Protein AF-A0A8T5ZLT0-F1 (afdb_monomer_lite)

Radius of gyration: 16.83 Å; chains: 1; bounding box: 32×31×50 Å

Foldseek 3Di:
DDPPPPPDPPVVVVVVVCCVVVVVVVVLVVLVPDPDDPVLSVVLVVLVVQLVVLVVQLVVLVVCVVVVNDDDPVNNVVSVVSNVVSVVCNVVSVVVD

pLDDT: mean 88.4, std 11.05, range [44.47, 96.81]

Sequence (97 aa):
MDNKISTYSPAFSIVSWIALVGGIVTYLLGLWNAEMQLNEKGYYFAVLVLGLFSAASYQKTVRDKYEGIPTTSIYYMTCLTVFIISVALLMVGLWNA

Organism: Escherichia coli (NCBI:txid562)

Secondary structure (DSSP, 8-state):
---------HHHHHHHHHHHHHHHHHHHHHHHHS---HHHHHHHHHHHHHHHHHHHHHHHHHHHHHHT----HHHHHHHHHHHHHHHHHHHHHHH--

Structure (mmCIF, N/CA/C/O backbone):
data_AF-A0A8T5ZLT0-F1
#
_entry.id   AF-A0A8T5ZLT0-F1
#
loop_
_atom_site.group_PDB
_atom_site.id
_atom_site.type_symbol
_atom_site.label_atom_id
_atom_site.label_alt_id
_atom_site.label_comp_id
_atom_site.label_asym_id
_atom_site.label_entity_id
_atom_site.label_seq_id
_atom_site.pdbx_PDB_ins_code
_atom_site.Cartn_x
_atom_site.Cartn_y
_atom_site.Cartn_z
_atom_site.occupancy
_atom_site.B_iso_or_equiv
_atom_site.auth_seq_id
_atom_site.auth_comp_id
_atom_site.auth_asym_id
_atom_site.auth_atom_id
_atom_site.pdbx_PDB_model_num
ATOM 1 N N . MET A 1 1 ? -18.355 -5.545 29.501 1.00 46.72 1 MET A N 1
ATOM 2 C CA . MET A 1 1 ? -17.506 -5.243 28.332 1.00 46.72 1 MET A CA 1
ATOM 3 C C . MET A 1 1 ? -17.039 -6.577 27.790 1.00 46.72 1 MET A C 1
ATOM 5 O O . MET A 1 1 ? -16.071 -7.127 28.299 1.00 46.72 1 MET A O 1
ATOM 9 N N . ASP A 1 2 ? -17.796 -7.153 26.859 1.00 44.47 2 ASP A N 1
ATOM 10 C CA . ASP A 1 2 ? -17.431 -8.432 26.253 1.00 44.47 2 ASP A CA 1
ATOM 11 C C . ASP A 1 2 ? -16.245 -8.207 25.318 1.00 44.47 2 ASP A C 1
ATOM 13 O O . ASP A 1 2 ? -16.399 -7.690 24.211 1.00 44.47 2 ASP A O 1
ATOM 17 N N . ASN A 1 3 ? -15.049 -8.583 25.772 1.00 51.81 3 ASN A N 1
ATOM 18 C CA . ASN A 1 3 ? -13.885 -8.734 24.909 1.00 51.81 3 ASN A CA 1
ATOM 19 C C . ASN A 1 3 ? -14.153 -9.912 23.965 1.00 51.81 3 ASN A C 1
ATOM 21 O O . ASN A 1 3 ? -13.749 -11.046 24.222 1.00 51.81 3 ASN A O 1
ATOM 25 N N . LYS A 1 4 ? -14.863 -9.653 22.862 1.00 52.09 4 LYS A N 1
ATOM 26 C CA . LYS A 1 4 ? -14.914 -10.570 21.724 1.00 52.09 4 LYS A CA 1
ATOM 27 C C . LYS A 1 4 ? -13.530 -10.579 21.084 1.00 52.09 4 LYS A C 1
ATOM 29 O O . LYS A 1 4 ? -13.265 -9.836 20.144 1.00 52.09 4 LYS A O 1
ATOM 34 N N . ILE A 1 5 ? -12.640 -11.414 21.616 1.00 60.62 5 ILE A N 1
ATOM 35 C CA . ILE A 1 5 ? -11.391 -11.772 20.950 1.00 60.62 5 ILE A CA 1
ATOM 36 C C . ILE A 1 5 ? -11.812 -12.429 19.638 1.00 60.62 5 ILE A C 1
ATOM 38 O O . ILE A 1 5 ? -12.312 -13.555 19.617 1.00 60.62 5 ILE A O 1
ATOM 42 N N . SER A 1 6 ? -11.693 -11.679 18.548 1.00 58.38 6 SER A N 1
ATOM 43 C CA . SER A 1 6 ? -11.924 -12.184 17.204 1.00 58.38 6 SER A CA 1
ATOM 44 C C . SER A 1 6 ? -10.955 -13.343 16.979 1.00 58.38 6 SER A C 1
ATOM 46 O O . SER A 1 6 ? -9.753 -13.167 16.803 1.00 58.38 6 SER A O 1
ATOM 48 N N . THR A 1 7 ? -11.474 -14.564 17.101 1.00 63.28 7 THR A N 1
ATOM 49 C CA . THR A 1 7 ? -10.680 -15.786 16.980 1.00 63.28 7 THR A CA 1
ATOM 5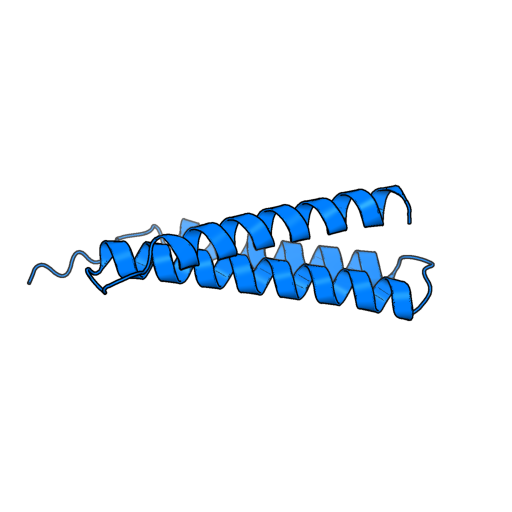0 C C . THR A 1 7 ? -10.478 -16.050 15.494 1.00 63.28 7 THR A C 1
ATOM 52 O O . THR A 1 7 ? -11.191 -16.839 14.880 1.00 63.28 7 THR A O 1
ATOM 55 N N . TYR A 1 8 ? -9.552 -15.321 14.877 1.00 68.00 8 TYR A N 1
ATOM 56 C CA . TYR A 1 8 ? -9.082 -15.654 13.539 1.00 68.00 8 TYR A CA 1
ATOM 57 C C . TYR A 1 8 ? -8.183 -16.886 13.635 1.00 68.00 8 TYR A C 1
ATOM 59 O O . TYR A 1 8 ? -7.350 -16.988 14.535 1.00 68.00 8 TYR A O 1
ATOM 67 N N . SER A 1 9 ? -8.342 -17.827 12.701 1.00 85.44 9 SER A N 1
ATOM 68 C CA . SER A 1 9 ? -7.441 -18.977 12.617 1.00 85.44 9 SER A CA 1
ATOM 69 C C . SER A 1 9 ? -5.998 -18.477 12.444 1.00 85.44 9 SER A C 1
ATOM 71 O O . SER A 1 9 ? -5.754 -17.680 11.531 1.00 85.44 9 SER A O 1
ATOM 73 N N . PRO A 1 10 ? -5.028 -18.940 13.255 1.00 82.62 10 PRO A N 1
ATOM 74 C CA . PRO A 1 10 ? -3.619 -18.578 13.095 1.00 82.62 10 PRO A CA 1
ATOM 75 C C . PRO A 1 10 ? -3.112 -18.799 11.664 1.00 82.62 10 PRO A C 1
ATOM 77 O O . PRO A 1 10 ? -2.348 -17.989 11.143 1.00 82.62 10 PRO A O 1
ATOM 80 N N . ALA A 1 11 ? -3.619 -19.837 10.989 1.00 86.25 11 ALA A N 1
ATOM 81 C CA . ALA A 1 11 ? -3.316 -20.111 9.589 1.00 86.25 11 ALA A CA 1
ATOM 82 C C . ALA A 1 11 ? -3.774 -18.975 8.655 1.00 86.25 11 ALA A C 1
ATOM 84 O O . ALA A 1 11 ? -3.020 -18.564 7.779 1.00 86.25 11 ALA A O 1
ATOM 85 N N . PHE A 1 12 ? -4.971 -18.416 8.868 1.00 86.69 12 PHE A N 1
ATOM 86 C CA . PHE A 1 12 ? -5.493 -17.311 8.056 1.00 86.69 12 PHE A CA 1
ATOM 87 C C . PHE A 1 12 ? -4.644 -16.040 8.204 1.00 86.69 12 PHE A C 1
ATOM 89 O O . PHE A 1 12 ? -4.333 -15.380 7.211 1.00 86.69 12 PHE A O 1
ATOM 96 N N . SER A 1 13 ? -4.217 -15.723 9.431 1.00 86.25 13 SER A N 1
ATOM 97 C CA . SER A 1 13 ? -3.351 -14.566 9.689 1.00 86.25 13 SER A CA 1
ATOM 98 C C . SER A 1 13 ? -1.990 -14.716 9.004 1.00 86.25 13 SER A C 1
ATOM 100 O O . SER A 1 13 ? -1.527 -13.789 8.342 1.00 86.25 13 SER A O 1
ATOM 102 N N . ILE A 1 14 ? -1.362 -15.890 9.118 1.00 90.06 14 ILE A N 1
ATOM 103 C CA . ILE A 1 14 ? -0.057 -16.164 8.501 1.00 90.06 14 ILE A CA 1
ATOM 104 C C . ILE A 1 14 ? -0.149 -16.059 6.976 1.00 90.06 14 ILE A C 1
ATOM 106 O O . ILE A 1 14 ? 0.652 -15.360 6.358 1.00 90.06 14 ILE A O 1
ATOM 110 N N . VAL A 1 15 ? -1.152 -16.698 6.368 1.00 93.38 15 VAL A N 1
ATOM 111 C CA . VAL A 1 15 ? -1.343 -16.669 4.911 1.00 93.38 15 VAL A CA 1
ATOM 112 C C . VAL A 1 15 ? -1.602 -15.247 4.411 1.00 93.38 15 VAL A C 1
ATOM 114 O O . VAL A 1 15 ? -1.048 -14.862 3.386 1.00 93.38 15 VAL A O 1
ATOM 117 N N . SER A 1 16 ? -2.367 -14.435 5.147 1.00 91.00 16 SER A N 1
ATOM 118 C CA . SER A 1 16 ? -2.628 -13.035 4.778 1.00 91.00 16 SER A CA 1
ATOM 119 C C . SER A 1 16 ? -1.350 -12.191 4.760 1.00 91.00 16 SER A C 1
ATOM 121 O O . SER A 1 16 ? -1.131 -11.416 3.829 1.00 91.00 16 SER A O 1
ATOM 123 N N . TRP A 1 17 ? -0.472 -12.368 5.753 1.00 90.88 17 TRP A N 1
ATOM 124 C CA . TRP A 1 17 ? 0.822 -11.682 5.798 1.00 90.88 17 TRP A CA 1
ATOM 125 C C . TRP A 1 17 ? 1.765 -12.143 4.689 1.00 90.88 17 TRP A C 1
ATOM 127 O O . TRP A 1 17 ? 2.411 -11.308 4.059 1.00 90.88 17 TRP A O 1
ATOM 137 N N . ILE A 1 18 ? 1.810 -13.448 4.410 1.00 95.06 18 ILE A N 1
ATOM 138 C CA . ILE A 1 18 ? 2.596 -13.992 3.296 1.00 95.06 18 ILE A CA 1
ATOM 139 C C . ILE A 1 18 ? 2.085 -13.441 1.964 1.00 95.06 18 ILE A C 1
ATOM 141 O O . ILE A 1 18 ? 2.891 -13.030 1.138 1.00 95.06 18 ILE A O 1
ATOM 145 N N . ALA A 1 19 ? 0.769 -13.384 1.756 1.00 94.62 19 ALA A N 1
ATOM 146 C CA . ALA A 1 19 ? 0.186 -12.839 0.534 1.00 94.62 19 ALA A CA 1
ATOM 147 C C . ALA A 1 19 ? 0.511 -11.346 0.363 1.00 94.62 19 ALA A C 1
ATOM 149 O O . ALA A 1 19 ? 0.896 -10.925 -0.727 1.00 94.62 19 ALA A O 1
ATOM 150 N N . LEU A 1 20 ? 0.411 -10.555 1.437 1.00 93.81 20 LEU A N 1
ATOM 151 C CA . LEU A 1 20 ? 0.728 -9.128 1.408 1.00 93.81 20 LEU A CA 1
ATOM 152 C C . LEU A 1 20 ? 2.214 -8.884 1.117 1.00 93.81 20 LEU A C 1
ATOM 154 O O . LEU A 1 20 ? 2.553 -8.171 0.174 1.00 93.81 20 LEU A O 1
ATOM 158 N N . VAL A 1 21 ? 3.102 -9.483 1.913 1.00 95.44 21 VAL A N 1
ATOM 159 C CA . VAL A 1 21 ? 4.553 -9.296 1.771 1.00 95.44 21 VAL A CA 1
ATOM 160 C C . VAL A 1 21 ? 5.043 -9.896 0.459 1.00 95.44 21 VAL A C 1
ATOM 162 O O . VAL A 1 21 ? 5.804 -9.252 -0.256 1.00 95.44 21 VAL A O 1
ATOM 165 N N . GLY A 1 22 ? 4.567 -11.090 0.108 1.00 96.81 22 GLY A N 1
ATOM 166 C CA . GLY A 1 22 ? 4.875 -11.750 -1.156 1.00 96.81 22 GLY A CA 1
ATOM 167 C C . GLY A 1 22 ? 4.466 -10.896 -2.350 1.00 96.81 22 GLY A C 1
ATOM 168 O O . GLY A 1 22 ? 5.295 -10.646 -3.216 1.00 96.81 22 GLY A O 1
ATOM 169 N N . GLY A 1 23 ? 3.242 -10.359 -2.358 1.00 94.44 23 GLY A N 1
ATOM 170 C CA . GLY A 1 23 ? 2.773 -9.470 -3.423 1.00 94.44 23 GLY A CA 1
ATOM 171 C C . GLY A 1 23 ? 3.632 -8.211 -3.573 1.00 94.44 23 GLY A C 1
ATOM 172 O O . GLY A 1 23 ? 4.025 -7.869 -4.687 1.00 94.44 23 GLY A O 1
ATOM 173 N N . ILE A 1 24 ? 3.987 -7.560 -2.458 1.00 95.19 24 ILE A N 1
ATOM 174 C CA . ILE A 1 24 ? 4.873 -6.385 -2.466 1.00 95.19 24 ILE A CA 1
ATOM 175 C C . ILE A 1 24 ? 6.250 -6.754 -3.028 1.00 95.19 24 ILE A C 1
ATOM 177 O O . ILE A 1 24 ? 6.750 -6.073 -3.919 1.00 95.19 24 ILE A O 1
ATOM 181 N N . VAL A 1 25 ? 6.861 -7.838 -2.544 1.00 96.38 25 VAL A N 1
ATOM 182 C CA . VAL A 1 25 ? 8.198 -8.265 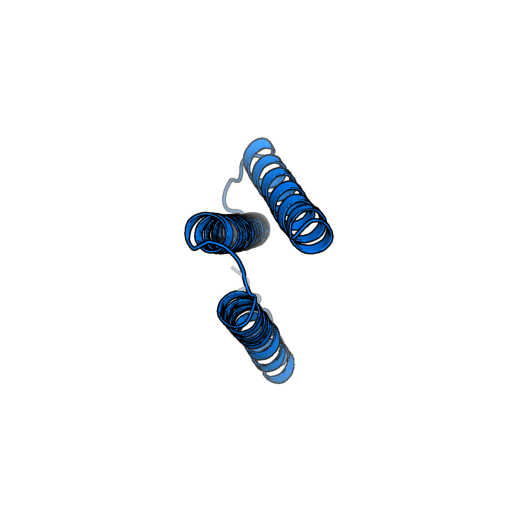-2.981 1.00 96.38 25 VAL A CA 1
ATOM 183 C C . VAL A 1 25 ? 8.198 -8.644 -4.459 1.00 96.38 25 VAL A C 1
ATOM 185 O O . VAL A 1 25 ? 9.046 -8.159 -5.204 1.00 96.38 25 VAL A O 1
ATOM 188 N N . THR A 1 26 ? 7.244 -9.459 -4.911 1.00 94.81 26 THR A N 1
ATOM 189 C CA . THR A 1 26 ? 7.137 -9.859 -6.319 1.00 94.81 26 THR A CA 1
ATOM 190 C C . THR A 1 26 ? 6.954 -8.647 -7.229 1.00 94.81 26 THR A C 1
ATOM 192 O O . THR A 1 26 ? 7.611 -8.563 -8.265 1.00 94.81 26 THR A O 1
ATOM 195 N N . TYR A 1 27 ? 6.130 -7.677 -6.824 1.00 92.88 27 TYR A N 1
ATOM 196 C CA . TYR A 1 27 ? 5.949 -6.438 -7.574 1.00 92.88 27 TYR A CA 1
ATOM 197 C C . TYR A 1 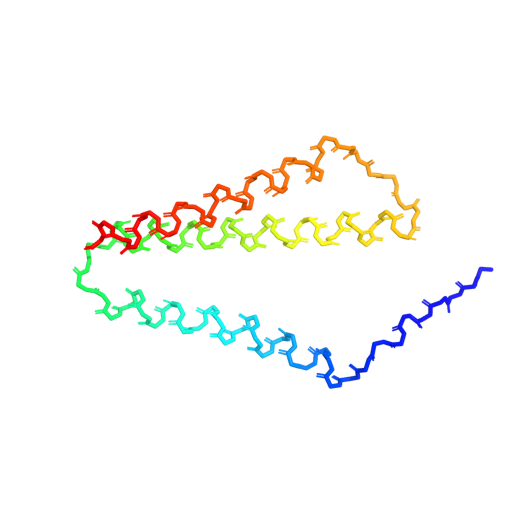27 ? 7.240 -5.610 -7.657 1.00 92.88 27 TYR A C 1
ATOM 199 O O . TYR A 1 27 ? 7.628 -5.182 -8.742 1.00 92.88 27 TYR A O 1
ATOM 207 N N . LEU A 1 28 ? 7.943 -5.418 -6.536 1.00 93.44 28 LEU A N 1
ATOM 208 C CA . LEU A 1 28 ? 9.195 -4.655 -6.509 1.00 93.44 28 LEU A CA 1
ATOM 209 C C . LEU A 1 28 ? 10.306 -5.329 -7.325 1.00 93.44 28 LEU A C 1
ATOM 211 O O . LEU A 1 28 ? 11.066 -4.637 -7.998 1.00 93.44 28 LEU A O 1
ATOM 215 N N . LEU A 1 29 ? 10.384 -6.662 -7.307 1.00 94.31 29 LEU A N 1
ATOM 216 C CA . LEU A 1 29 ? 11.321 -7.414 -8.144 1.00 94.31 29 LEU A CA 1
ATOM 217 C C . LEU A 1 29 ? 11.001 -7.260 -9.636 1.00 94.31 29 LEU A C 1
ATOM 219 O O . LEU A 1 29 ? 11.917 -7.051 -10.431 1.00 94.31 29 LEU A O 1
ATOM 223 N N . GLY A 1 30 ? 9.719 -7.314 -10.013 1.00 90.50 30 GLY A N 1
ATOM 224 C CA . GLY A 1 30 ? 9.283 -7.057 -11.387 1.00 90.50 30 GLY A CA 1
ATOM 225 C C . GLY A 1 30 ? 9.638 -5.642 -11.844 1.00 90.50 30 GLY A C 1
ATOM 226 O O . GLY A 1 30 ? 10.236 -5.461 -12.902 1.00 90.50 30 GLY A O 1
ATOM 227 N N . LEU A 1 31 ? 9.366 -4.645 -11.001 1.00 90.75 31 LEU A N 1
ATOM 228 C CA . LEU A 1 31 ? 9.687 -3.245 -11.276 1.00 90.75 31 LEU A CA 1
ATOM 229 C C . LEU A 1 31 ? 11.200 -2.993 -11.381 1.00 90.75 31 LEU A C 1
ATOM 231 O O . LEU A 1 31 ? 11.653 -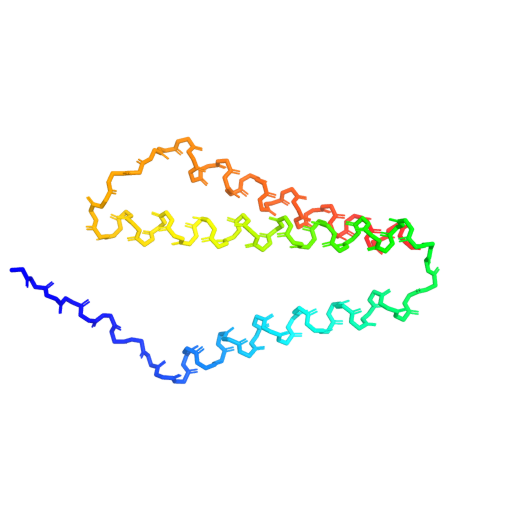2.170 -12.178 1.00 90.75 31 LEU A O 1
ATOM 235 N N . TRP A 1 32 ? 11.998 -3.706 -10.585 1.00 88.62 32 TRP A N 1
ATOM 236 C CA . TRP A 1 32 ? 13.452 -3.643 -10.669 1.00 88.62 32 TRP A CA 1
ATOM 237 C C . TRP A 1 32 ? 13.960 -4.179 -12.010 1.00 88.62 32 TRP A C 1
ATOM 239 O O . TRP A 1 32 ? 14.808 -3.536 -12.631 1.00 88.62 32 TRP A O 1
ATOM 249 N N . ASN A 1 33 ? 13.413 -5.312 -12.463 1.00 89.56 33 ASN A N 1
ATOM 250 C CA . ASN A 1 33 ? 13.813 -5.989 -13.698 1.00 89.56 33 ASN A CA 1
ATOM 251 C C . ASN A 1 33 ? 13.348 -5.261 -14.973 1.00 89.56 33 ASN A C 1
ATOM 253 O O . ASN A 1 33 ? 14.044 -5.316 -15.978 1.00 89.56 33 ASN A O 1
ATOM 257 N N . ALA A 1 34 ? 12.222 -4.543 -14.928 1.00 87.56 34 ALA A N 1
ATOM 258 C CA . ALA A 1 34 ? 11.686 -3.831 -16.086 1.00 87.56 34 ALA A CA 1
ATOM 259 C C . ALA A 1 34 ? 12.678 -2.794 -16.661 1.00 87.56 34 ALA A C 1
ATOM 261 O O . ALA A 1 34 ? 13.285 -2.013 -15.917 1.00 87.56 34 ALA A O 1
ATOM 262 N N . GLU A 1 35 ? 12.821 -2.752 -17.988 1.00 86.88 35 GLU A N 1
ATOM 263 C CA . GLU A 1 35 ? 13.638 -1.765 -18.711 1.00 86.88 35 GLU A CA 1
ATOM 264 C C . GLU A 1 35 ? 12.899 -0.422 -18.822 1.00 86.88 35 GLU A C 1
ATOM 266 O O . GLU A 1 35 ? 12.434 -0.024 -19.882 1.00 86.88 35 GLU A O 1
ATOM 271 N N . MET A 1 36 ? 12.774 0.278 -17.694 1.00 87.31 36 MET A N 1
ATOM 272 C CA . MET A 1 36 ? 12.098 1.578 -17.588 1.00 87.31 36 MET A CA 1
ATOM 273 C C . MET A 1 36 ? 13.037 2.650 -17.043 1.00 87.31 36 MET A C 1
ATOM 275 O O . MET A 1 36 ? 14.000 2.345 -16.323 1.00 87.31 36 MET A O 1
ATOM 279 N N . GLN A 1 37 ? 12.735 3.919 -17.323 1.00 89.94 37 GLN A N 1
ATOM 280 C CA . GLN A 1 37 ? 13.478 5.029 -16.731 1.00 89.94 37 GLN A CA 1
ATOM 281 C C . GLN A 1 37 ? 13.279 5.083 -15.204 1.00 89.94 37 GLN A C 1
ATOM 283 O O . GLN A 1 37 ? 12.269 4.644 -14.652 1.00 89.94 37 GLN A O 1
ATOM 288 N N . LEU A 1 38 ? 14.255 5.642 -14.478 1.00 88.12 38 LEU A N 1
ATOM 289 C CA . LEU A 1 38 ? 14.210 5.675 -13.010 1.00 88.12 38 LEU A CA 1
ATOM 290 C C . LEU A 1 38 ? 13.032 6.511 -12.468 1.00 88.12 38 LEU A C 1
ATOM 292 O O . LEU A 1 38 ? 12.503 6.208 -11.400 1.00 88.12 38 LEU A O 1
ATOM 296 N N . ASN A 1 39 ? 12.602 7.537 -13.208 1.00 88.50 39 ASN A N 1
ATOM 297 C CA . ASN A 1 39 ? 11.421 8.348 -12.889 1.00 88.50 39 ASN A CA 1
ATOM 298 C C . ASN A 1 39 ? 10.113 7.535 -12.988 1.00 88.50 39 ASN A C 1
ATOM 300 O O . ASN A 1 39 ? 9.275 7.637 -12.096 1.00 88.50 39 ASN A O 1
ATOM 304 N N . GLU A 1 40 ? 9.962 6.696 -14.014 1.00 88.25 40 GLU A N 1
ATOM 305 C CA . GLU A 1 40 ? 8.820 5.804 -14.221 1.00 88.25 40 GLU A CA 1
ATOM 306 C C . GLU A 1 40 ? 8.780 4.757 -13.110 1.00 88.25 40 GLU A C 1
ATOM 308 O O . GLU A 1 40 ? 7.760 4.606 -12.439 1.00 88.25 40 GLU A O 1
ATOM 313 N N . LYS A 1 41 ? 9.922 4.127 -12.797 1.00 89.69 41 LYS A N 1
ATOM 314 C CA . LYS A 1 41 ? 10.030 3.216 -11.645 1.00 89.69 41 LYS A CA 1
ATOM 315 C C . LYS A 1 41 ? 9.632 3.903 -10.336 1.00 89.69 41 LYS A C 1
ATOM 317 O O . LYS A 1 41 ? 8.879 3.343 -9.540 1.00 89.69 41 LYS A O 1
ATOM 322 N N . GLY A 1 42 ? 10.093 5.136 -10.128 1.00 91.06 42 GLY A N 1
ATOM 323 C CA . GLY A 1 42 ? 9.714 5.954 -8.976 1.00 91.06 42 GLY A CA 1
ATOM 324 C C . GLY A 1 42 ? 8.207 6.215 -8.898 1.00 91.06 42 GLY A C 1
ATOM 325 O O . GLY A 1 42 ? 7.628 6.117 -7.816 1.00 91.06 42 GLY A O 1
ATOM 326 N N . TYR A 1 43 ? 7.556 6.477 -10.035 1.00 92.62 43 TYR A N 1
ATOM 327 C CA . TYR A 1 43 ? 6.106 6.645 -10.124 1.00 92.62 43 TYR A CA 1
ATOM 328 C C . TYR A 1 43 ? 5.356 5.376 -9.690 1.00 92.62 43 TYR A C 1
ATOM 330 O O . TYR A 1 43 ? 4.533 5.435 -8.776 1.00 92.62 43 TYR A O 1
ATOM 338 N N . TYR A 1 44 ? 5.688 4.213 -10.257 1.00 92.94 44 TYR A N 1
ATOM 339 C CA . TYR A 1 44 ? 5.064 2.930 -9.898 1.00 92.94 44 TYR A CA 1
ATOM 340 C C . TYR A 1 44 ? 5.263 2.553 -8.430 1.00 92.94 44 TYR A C 1
ATOM 342 O O . TYR A 1 44 ? 4.360 1.997 -7.798 1.00 92.94 44 TYR A O 1
ATOM 350 N N . PHE A 1 45 ? 6.434 2.863 -7.871 1.00 93.44 45 PHE A N 1
ATOM 351 C CA . PHE A 1 45 ? 6.702 2.678 -6.450 1.00 93.44 45 PHE A CA 1
ATOM 352 C C . PHE A 1 45 ? 5.832 3.601 -5.584 1.00 93.44 45 PHE A C 1
ATOM 354 O O . PHE A 1 45 ? 5.202 3.144 -4.630 1.00 93.44 45 PHE A O 1
ATOM 361 N N . ALA A 1 46 ? 5.739 4.886 -5.932 1.00 95.12 46 ALA A N 1
ATOM 362 C CA . ALA A 1 46 ? 4.927 5.850 -5.196 1.00 95.12 46 ALA A CA 1
ATOM 363 C C . ALA A 1 46 ? 3.432 5.487 -5.216 1.00 95.12 46 ALA A C 1
ATOM 365 O O . ALA A 1 46 ? 2.770 5.553 -4.179 1.00 95.12 46 ALA A O 1
ATOM 366 N N . VAL A 1 47 ? 2.905 5.049 -6.365 1.00 95.25 47 VAL A N 1
ATOM 367 C CA . VAL A 1 47 ? 1.501 4.625 -6.492 1.00 95.25 47 VAL A CA 1
ATOM 368 C C . VAL A 1 47 ? 1.223 3.360 -5.672 1.00 95.25 47 VAL A C 1
ATOM 370 O O . VAL A 1 47 ? 0.180 3.288 -5.016 1.00 95.25 47 VAL A O 1
ATOM 373 N N . LEU A 1 48 ? 2.155 2.397 -5.633 1.00 95.00 48 LEU A N 1
ATOM 374 C CA . LEU A 1 48 ? 2.052 1.221 -4.760 1.00 95.00 48 LEU A CA 1
ATOM 375 C C . LEU A 1 48 ? 1.945 1.633 -3.286 1.00 95.00 48 LEU A C 1
ATOM 377 O O . LEU A 1 48 ? 1.037 1.190 -2.581 1.00 95.00 48 LEU A O 1
ATOM 381 N N . VAL A 1 49 ? 2.849 2.500 -2.820 1.00 96.19 49 VAL A N 1
ATOM 382 C CA . VAL A 1 49 ? 2.858 2.983 -1.430 1.00 96.19 49 VAL A CA 1
ATOM 383 C C . VAL A 1 49 ? 1.569 3.737 -1.103 1.00 96.19 49 VAL A C 1
ATOM 385 O O . VAL A 1 49 ? 0.989 3.517 -0.039 1.00 96.19 49 VAL A O 1
ATOM 388 N N . LEU A 1 50 ? 1.077 4.572 -2.024 1.00 96.81 50 LEU A N 1
ATOM 389 C CA . LEU A 1 50 ? -0.195 5.279 -1.876 1.00 96.81 50 LEU A CA 1
ATOM 390 C C . LEU A 1 50 ? -1.371 4.302 -1.724 1.00 96.81 50 LEU A C 1
ATOM 392 O O . LEU A 1 50 ? -2.190 4.459 -0.816 1.00 96.81 50 LEU A O 1
ATOM 396 N N . GLY A 1 51 ? -1.427 3.265 -2.565 1.00 96.25 51 GLY A N 1
ATOM 397 C CA . GLY A 1 51 ? -2.448 2.222 -2.490 1.00 96.25 51 GLY A CA 1
ATOM 398 C C . GLY A 1 51 ? -2.410 1.467 -1.159 1.00 96.25 51 GLY A C 1
ATOM 399 O O . GLY A 1 51 ? -3.444 1.314 -0.508 1.00 96.25 51 GLY A O 1
ATOM 400 N N . LEU A 1 52 ? -1.219 1.062 -0.703 1.00 96.25 52 LEU A N 1
ATOM 401 C CA . LEU A 1 52 ? -1.028 0.384 0.586 1.00 96.25 52 LEU A CA 1
ATOM 402 C C . LEU A 1 52 ? -1.433 1.268 1.769 1.00 96.25 52 LEU A C 1
ATOM 404 O O . LEU A 1 52 ? -2.129 0.806 2.675 1.00 96.25 52 LEU A O 1
ATOM 408 N N . PHE A 1 53 ? -1.044 2.544 1.751 1.00 96.19 53 PHE A N 1
ATOM 409 C CA . PHE A 1 53 ? -1.437 3.512 2.772 1.00 96.19 53 PHE A CA 1
ATOM 410 C C . PHE A 1 53 ? -2.959 3.678 2.828 1.00 96.19 53 PHE A C 1
ATOM 412 O O . PHE A 1 53 ? -3.551 3.645 3.912 1.00 96.19 53 PHE A O 1
ATOM 419 N N . SER A 1 54 ? -3.604 3.808 1.668 1.00 96.62 54 SER A N 1
ATOM 420 C CA . SER A 1 54 ? -5.054 3.958 1.584 1.00 96.62 54 SER A CA 1
ATOM 421 C C . SER A 1 54 ? -5.797 2.706 2.060 1.00 96.62 54 SER A C 1
ATOM 423 O O . SER A 1 54 ? -6.750 2.810 2.833 1.00 96.62 54 SER A O 1
ATOM 425 N N . ALA A 1 55 ? -5.321 1.516 1.679 1.00 95.44 55 ALA A N 1
ATOM 426 C CA . ALA A 1 55 ? -5.875 0.239 2.123 1.00 95.44 55 ALA A CA 1
ATOM 427 C C . ALA A 1 55 ? -5.737 0.046 3.641 1.00 95.44 55 ALA A C 1
ATOM 429 O O . ALA A 1 55 ? -6.709 -0.304 4.309 1.00 95.44 55 ALA A O 1
ATOM 430 N N . ALA A 1 56 ? -4.559 0.323 4.207 1.00 94.81 56 ALA A N 1
ATOM 431 C CA . ALA A 1 56 ? -4.327 0.234 5.647 1.00 94.81 56 ALA A CA 1
ATOM 432 C C . ALA A 1 56 ? -5.187 1.242 6.429 1.00 94.81 56 ALA A C 1
ATOM 434 O O . ALA A 1 56 ? -5.712 0.919 7.495 1.00 94.81 56 ALA A O 1
ATOM 435 N N . SER A 1 57 ? -5.367 2.451 5.891 1.00 95.19 57 SER A N 1
ATOM 436 C CA . SER A 1 57 ? -6.231 3.476 6.486 1.00 95.19 57 SER A CA 1
ATOM 437 C C . SER A 1 57 ? -7.699 3.049 6.465 1.00 95.19 57 SER A C 1
ATOM 439 O O . SER A 1 57 ? -8.375 3.136 7.488 1.00 95.19 57 SER A O 1
ATOM 441 N N . TYR A 1 58 ? -8.165 2.484 5.347 1.00 94.69 58 TYR A N 1
ATOM 442 C CA . TYR A 1 58 ? -9.508 1.919 5.226 1.00 94.69 58 TYR A CA 1
ATOM 443 C C . TYR A 1 58 ? -9.741 0.775 6.224 1.00 94.69 58 TYR A C 1
ATOM 445 O O . TYR A 1 58 ? -10.740 0.776 6.942 1.00 94.69 58 TYR A O 1
ATOM 453 N N . GLN A 1 59 ? -8.798 -0.171 6.328 1.00 93.56 59 GLN A N 1
ATOM 454 C CA . GLN A 1 59 ? -8.864 -1.280 7.289 1.00 93.56 59 GLN A CA 1
ATOM 455 C C . GLN A 1 59 ? -8.934 -0.779 8.737 1.00 93.56 59 GLN A C 1
ATOM 457 O O . GLN A 1 59 ? -9.737 -1.292 9.518 1.00 93.56 59 GLN A O 1
ATOM 462 N N . LYS A 1 60 ? -8.150 0.253 9.089 1.00 91.81 60 LYS A N 1
ATOM 463 C CA . LYS A 1 60 ? -8.230 0.901 10.407 1.00 91.81 60 LYS A CA 1
ATOM 464 C C . LYS A 1 60 ? -9.608 1.498 10.651 1.00 91.81 60 LYS A C 1
ATOM 466 O O . LYS A 1 60 ? -10.201 1.203 11.673 1.00 91.81 60 LYS A O 1
ATOM 471 N N . THR A 1 61 ? -10.161 2.257 9.707 1.00 93.06 61 THR A N 1
ATOM 472 C CA . THR A 1 61 ? -11.498 2.850 9.877 1.00 93.06 61 THR A CA 1
ATOM 473 C C . THR A 1 61 ? -12.593 1.795 10.024 1.00 93.06 61 THR A C 1
ATOM 475 O O . THR A 1 61 ? -13.517 1.966 10.814 1.00 93.06 61 THR A O 1
ATOM 478 N N . VAL A 1 62 ? -12.490 0.683 9.292 1.00 91.62 62 VAL A N 1
ATOM 479 C CA . VAL A 1 62 ? -13.415 -0.447 9.431 1.00 91.62 62 VAL A CA 1
ATOM 480 C C . VAL A 1 62 ? -13.310 -1.070 10.825 1.00 91.62 62 VAL A C 1
ATOM 482 O O . VAL A 1 62 ? -14.339 -1.277 11.464 1.00 91.62 62 VAL A O 1
ATOM 485 N N . ARG A 1 63 ? -12.092 -1.317 11.327 1.00 91.75 63 ARG A N 1
ATOM 486 C CA . ARG A 1 63 ? -11.862 -1.786 12.703 1.00 91.75 63 ARG A CA 1
ATOM 487 C C . ARG A 1 63 ? -12.430 -0.804 13.728 1.00 91.75 63 ARG A C 1
ATOM 489 O O . ARG A 1 63 ? -13.190 -1.215 14.594 1.00 91.75 63 ARG A O 1
ATOM 496 N N . ASP A 1 64 ? -12.115 0.478 13.591 1.00 91.88 64 ASP A N 1
ATOM 497 C CA . ASP A 1 64 ? -12.546 1.539 14.502 1.00 91.88 64 ASP A CA 1
ATOM 498 C C . ASP A 1 64 ? -14.083 1.611 14.574 1.00 91.88 64 ASP A C 1
ATOM 500 O O . ASP A 1 64 ? -14.655 1.721 15.658 1.00 91.88 64 ASP A O 1
ATOM 504 N N . LYS A 1 65 ? -14.770 1.421 13.438 1.00 89.25 65 LYS A N 1
ATOM 505 C CA . LYS A 1 65 ? -16.235 1.316 13.373 1.00 89.25 65 LYS A CA 1
ATOM 506 C C . LYS A 1 65 ? -16.782 0.100 14.134 1.00 89.25 65 LYS A C 1
ATOM 508 O O . LYS A 1 65 ? -17.845 0.207 14.742 1.00 89.25 65 LYS A O 1
ATOM 513 N N . TYR A 1 66 ? -16.086 -1.039 14.115 1.00 88.19 66 TYR A N 1
ATOM 514 C CA . TYR A 1 66 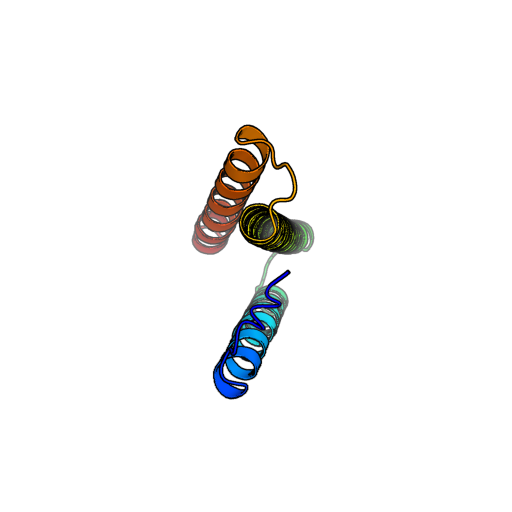? -16.456 -2.220 14.910 1.00 88.19 66 TYR A CA 1
ATOM 515 C C . TYR A 1 66 ? -16.170 -2.044 16.407 1.00 88.19 66 TYR A C 1
ATOM 517 O O . TYR A 1 66 ? -16.904 -2.584 17.231 1.00 88.19 66 TYR A O 1
ATOM 525 N N . GLU A 1 67 ? -15.132 -1.284 16.757 1.00 89.62 67 GLU A N 1
ATOM 526 C CA . GLU A 1 67 ? -14.748 -0.966 18.139 1.00 89.62 67 GLU A CA 1
ATOM 527 C C . GLU A 1 67 ? -15.577 0.185 18.745 1.00 89.62 67 GLU A C 1
ATOM 529 O O . GLU A 1 67 ? -15.453 0.479 19.933 1.00 89.62 67 GLU A O 1
ATOM 534 N N . GLY A 1 68 ? -16.454 0.823 17.959 1.00 87.81 68 GLY A N 1
ATOM 535 C CA . GLY A 1 68 ? -17.307 1.928 18.410 1.00 87.81 68 GLY A CA 1
ATOM 536 C C . GLY A 1 68 ? -16.584 3.276 18.515 1.00 87.81 68 GLY A C 1
ATOM 537 O O . GLY A 1 68 ? -17.103 4.206 19.131 1.00 87.81 68 GLY A O 1
ATOM 538 N N . ILE A 1 69 ? -15.399 3.398 17.913 1.00 90.00 69 ILE A N 1
ATOM 539 C CA . ILE A 1 69 ? -14.650 4.652 17.815 1.00 90.00 69 ILE A CA 1
ATOM 540 C C . ILE A 1 69 ? -15.334 5.530 16.749 1.00 90.00 69 ILE A C 1
ATOM 542 O O . ILE A 1 69 ? -15.678 5.032 15.674 1.00 90.00 69 ILE A O 1
ATOM 546 N N . PRO A 1 70 ? -15.568 6.832 17.004 1.00 88.25 70 PRO A N 1
ATOM 547 C CA . PRO A 1 70 ? -16.242 7.702 16.046 1.00 88.25 70 PRO A CA 1
ATOM 548 C C . PRO A 1 70 ? -15.414 7.862 14.764 1.00 88.25 70 PRO A C 1
ATOM 550 O O . PRO A 1 70 ? -14.296 8.372 14.784 1.00 88.25 70 PRO A O 1
ATOM 553 N N . THR A 1 71 ? -15.993 7.463 13.632 1.00 90.31 71 THR A N 1
ATOM 554 C CA . THR A 1 71 ? -15.385 7.581 12.298 1.00 90.31 71 THR A CA 1
ATOM 555 C C . THR A 1 71 ? -16.238 8.453 11.384 1.00 90.31 71 THR A C 1
ATOM 557 O O . THR A 1 71 ? -17.463 8.331 11.378 1.00 90.31 71 THR A O 1
ATOM 560 N N . THR A 1 72 ? -15.609 9.269 10.540 1.00 92.31 72 THR A N 1
ATOM 561 C CA . THR A 1 72 ? -16.321 10.108 9.565 1.00 92.31 72 THR A CA 1
ATOM 562 C C . THR A 1 72 ? -16.617 9.335 8.279 1.00 92.31 72 THR A C 1
ATOM 564 O O . THR A 1 72 ? -15.700 8.804 7.650 1.00 92.31 72 THR A O 1
ATOM 567 N N . SER A 1 73 ? -17.874 9.348 7.818 1.00 87.94 73 SER A N 1
ATOM 568 C CA . SER A 1 73 ? -18.291 8.684 6.567 1.00 87.94 73 SER A CA 1
ATOM 569 C C . SER A 1 73 ? -17.501 9.149 5.338 1.00 87.94 73 SER A C 1
ATOM 571 O O . SER A 1 73 ? -17.204 8.358 4.454 1.00 87.94 73 SER A O 1
ATOM 573 N N . ILE A 1 74 ? -17.104 10.420 5.294 1.00 92.69 74 ILE A N 1
ATOM 574 C CA . ILE A 1 74 ? -16.317 10.969 4.182 1.00 92.69 74 ILE A CA 1
ATOM 575 C C . ILE A 1 74 ? -14.911 10.350 4.142 1.00 92.69 74 ILE A C 1
ATOM 577 O O . ILE A 1 74 ? -14.403 10.058 3.067 1.00 92.69 74 ILE A O 1
ATOM 581 N N . TYR A 1 75 ? -14.292 10.088 5.298 1.00 90.94 75 TYR A N 1
ATOM 582 C CA . TYR A 1 75 ? -12.911 9.604 5.360 1.00 90.94 75 TYR A CA 1
ATOM 583 C C . TYR A 1 75 ? -12.756 8.211 4.735 1.00 90.94 75 TYR A C 1
ATOM 585 O O . TYR A 1 75 ? -11.928 8.028 3.843 1.00 90.94 75 TYR A O 1
ATOM 593 N N . TYR A 1 76 ? -13.595 7.243 5.127 1.00 89.00 76 TYR A N 1
ATOM 594 C CA . TYR A 1 76 ? -13.495 5.882 4.582 1.00 89.00 76 TYR A CA 1
ATOM 595 C C . TYR A 1 76 ? -13.847 5.828 3.078 1.00 89.00 76 TYR A C 1
ATOM 597 O O . TYR A 1 76 ? -13.248 5.043 2.343 1.00 89.00 76 TYR A O 1
ATOM 605 N N . MET A 1 77 ? -14.754 6.695 2.597 1.00 93.00 77 MET A N 1
ATOM 606 C CA . MET A 1 77 ? -15.070 6.835 1.165 1.00 93.00 77 MET A CA 1
ATOM 607 C C . MET A 1 77 ? -13.895 7.412 0.368 1.00 93.00 77 MET A C 1
ATOM 609 O O . MET A 1 77 ? -13.610 6.940 -0.735 1.00 93.00 77 MET A O 1
ATOM 613 N N . THR A 1 78 ? -13.175 8.386 0.930 1.00 94.81 78 THR A N 1
ATOM 614 C CA . THR A 1 78 ? -11.959 8.931 0.314 1.00 94.81 78 THR A CA 1
ATOM 615 C C . THR A 1 78 ? -10.861 7.874 0.256 1.00 94.81 78 THR A C 1
ATOM 617 O O . THR A 1 78 ? -10.267 7.687 -0.802 1.00 94.81 78 THR A O 1
ATOM 620 N N . CYS A 1 79 ? -10.633 7.114 1.335 1.00 95.31 79 CYS A N 1
ATOM 621 C CA . CYS A 1 79 ? -9.662 6.016 1.325 1.00 95.31 79 CYS A CA 1
ATOM 622 C C . CYS A 1 79 ? -10.008 4.946 0.275 1.00 95.31 79 CYS A C 1
ATOM 624 O O . CYS A 1 79 ? -9.129 4.468 -0.443 1.00 95.31 79 CYS A O 1
ATOM 626 N N . LEU A 1 80 ? -11.287 4.589 0.133 1.00 94.38 80 LEU A N 1
ATOM 627 C CA . LEU A 1 80 ? -11.705 3.637 -0.896 1.00 94.38 80 LEU A CA 1
ATOM 628 C C . LEU A 1 80 ? -11.452 4.184 -2.307 1.00 94.38 80 LEU A C 1
ATOM 630 O O . LEU A 1 80 ? -10.900 3.485 -3.152 1.00 94.38 80 LEU A O 1
ATOM 634 N N . THR A 1 81 ? -11.810 5.445 -2.544 1.00 96.19 81 THR A N 1
ATOM 635 C CA . THR A 1 81 ? -11.605 6.111 -3.837 1.00 96.19 81 THR A CA 1
ATOM 636 C C . THR A 1 81 ? -10.123 6.169 -4.206 1.00 96.19 81 THR A C 1
ATOM 638 O O . THR A 1 81 ? -9.749 5.765 -5.303 1.00 96.19 81 THR A O 1
ATOM 641 N N . VAL A 1 82 ? -9.263 6.604 -3.279 1.00 96.56 82 VAL A N 1
ATOM 642 C CA . VAL A 1 82 ? -7.808 6.666 -3.494 1.00 96.56 82 VAL A CA 1
ATOM 643 C C . VAL A 1 82 ? -7.236 5.276 -3.762 1.00 96.56 82 VAL A C 1
ATOM 645 O O . VAL A 1 82 ? -6.418 5.124 -4.662 1.00 96.56 82 VAL A O 1
ATOM 648 N N . PHE A 1 83 ? -7.707 4.247 -3.053 1.00 96.50 83 PHE A N 1
ATOM 649 C CA . PHE A 1 83 ? -7.273 2.871 -3.290 1.00 96.50 83 PHE A CA 1
ATOM 650 C C . PHE A 1 83 ? -7.620 2.394 -4.709 1.00 96.50 83 PHE A C 1
ATOM 652 O O . PHE A 1 83 ? -6.753 1.869 -5.405 1.00 96.50 83 PHE A O 1
ATOM 659 N N . ILE A 1 84 ? -8.855 2.630 -5.167 1.00 96.25 84 ILE A N 1
ATOM 660 C CA . ILE A 1 84 ? -9.294 2.269 -6.524 1.00 96.25 84 ILE A CA 1
ATOM 661 C C . ILE A 1 84 ? -8.464 3.008 -7.579 1.00 96.25 84 ILE A C 1
ATOM 663 O O . ILE A 1 84 ? -8.014 2.390 -8.543 1.00 96.25 84 ILE A O 1
ATOM 667 N N . ILE A 1 85 ? -8.219 4.307 -7.385 1.00 96.31 85 ILE A N 1
ATOM 668 C CA . ILE A 1 85 ? -7.402 5.114 -8.300 1.00 96.31 85 ILE A CA 1
ATOM 669 C C . ILE A 1 85 ? -5.967 4.583 -8.352 1.00 96.31 85 ILE A C 1
ATOM 671 O O . ILE A 1 85 ? -5.432 4.410 -9.443 1.00 96.31 85 ILE A O 1
ATOM 675 N N . SER A 1 86 ? -5.350 4.273 -7.208 1.00 95.25 86 SER A N 1
ATOM 676 C CA . SER A 1 86 ? -4.005 3.692 -7.171 1.00 95.25 86 SER A CA 1
ATOM 677 C C . SER A 1 86 ? -3.933 2.377 -7.943 1.00 95.25 86 SER A C 1
ATOM 679 O O . SER A 1 86 ? -3.031 2.197 -8.754 1.00 95.25 86 SER A O 1
ATOM 681 N N . VAL A 1 87 ? -4.897 1.475 -7.747 1.00 94.06 87 VAL A N 1
ATOM 682 C CA . VAL A 1 87 ? -4.937 0.190 -8.463 1.00 94.06 87 VAL A CA 1
ATOM 683 C C . VAL A 1 87 ? -5.128 0.399 -9.969 1.00 94.06 87 VAL A C 1
ATOM 685 O O . VAL A 1 87 ? -4.440 -0.234 -10.768 1.00 94.06 87 VAL A O 1
ATOM 688 N N . ALA A 1 88 ? -6.005 1.322 -10.372 1.00 94.25 88 ALA A N 1
ATOM 689 C CA . ALA A 1 88 ? -6.212 1.659 -11.778 1.00 94.25 88 ALA A CA 1
ATOM 690 C C . ALA A 1 88 ? -4.947 2.241 -12.428 1.00 94.25 88 ALA A C 1
ATOM 692 O O . ALA A 1 88 ? -4.571 1.809 -13.515 1.00 94.25 88 ALA A O 1
ATOM 693 N N . LEU A 1 89 ? -4.263 3.171 -11.755 1.00 92.69 89 LEU A N 1
ATOM 694 C CA . LEU A 1 89 ? -3.017 3.764 -12.246 1.00 92.69 89 LEU A CA 1
ATOM 695 C C . LEU A 1 89 ? -1.892 2.732 -12.363 1.00 92.69 89 LEU A C 1
ATOM 697 O O . LEU A 1 89 ? -1.142 2.778 -13.333 1.00 92.69 89 LEU A O 1
ATOM 701 N N . LEU A 1 90 ? -1.803 1.773 -11.435 1.00 91.00 90 LEU A N 1
ATOM 702 C CA . LEU A 1 90 ? -0.855 0.665 -11.559 1.00 91.00 90 LEU A CA 1
ATOM 703 C C . LEU A 1 90 ? -1.144 -0.197 -12.787 1.00 91.00 90 LEU A C 1
ATOM 705 O O . LEU A 1 90 ? -0.222 -0.498 -13.535 1.00 91.00 90 LEU A O 1
ATOM 709 N N . MET A 1 91 ? -2.406 -0.565 -13.025 1.00 87.62 91 MET A N 1
ATOM 710 C CA . MET A 1 91 ? -2.775 -1.391 -14.181 1.00 87.62 91 MET A CA 1
ATOM 711 C C . MET A 1 91 ? -2.558 -0.663 -15.508 1.00 87.62 91 MET A C 1
ATOM 713 O O . MET A 1 91 ? -1.926 -1.209 -16.405 1.00 87.62 91 MET A O 1
ATOM 717 N N . VAL A 1 92 ? -3.063 0.568 -15.631 1.00 88.06 92 VAL A N 1
ATOM 718 C CA . VAL A 1 92 ? -2.930 1.370 -16.858 1.00 88.06 92 VAL A CA 1
ATOM 719 C C . VAL A 1 92 ? -1.470 1.702 -17.120 1.00 88.06 92 VAL A C 1
ATOM 721 O O . VAL A 1 92 ? -1.005 1.572 -18.248 1.00 88.06 92 VAL A O 1
ATOM 724 N N . GLY A 1 93 ? -0.742 2.092 -16.075 1.00 81.25 93 GLY A N 1
ATOM 725 C CA . GLY A 1 93 ? 0.675 2.361 -16.190 1.00 81.25 93 GLY A CA 1
ATOM 726 C C . GLY A 1 93 ? 1.426 1.119 -16.658 1.00 81.25 93 GLY A C 1
ATOM 727 O O . GLY A 1 93 ? 2.214 1.234 -17.582 1.00 81.25 93 GLY A O 1
ATOM 728 N N . LEU A 1 94 ? 1.201 -0.058 -16.072 1.00 79.12 94 LEU A N 1
ATOM 729 C CA . LEU A 1 94 ? 1.958 -1.257 -16.447 1.00 79.12 94 LEU A CA 1
ATOM 730 C C . LEU A 1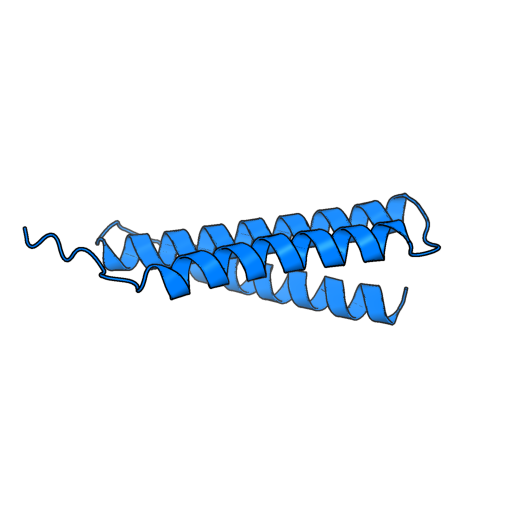 94 ? 1.567 -1.803 -17.832 1.00 79.12 94 LEU A C 1
ATOM 732 O O . LEU A 1 94 ? 2.377 -2.446 -18.481 1.00 79.12 94 LEU A O 1
ATOM 736 N N . TRP A 1 95 ? 0.339 -1.549 -18.292 1.00 81.00 95 TRP A N 1
ATOM 737 C CA . TRP A 1 95 ? -0.106 -1.913 -19.642 1.00 81.00 95 TRP A CA 1
ATOM 738 C C . TRP A 1 95 ? 0.543 -1.053 -20.735 1.00 81.00 95 TRP A C 1
ATOM 740 O O . TRP A 1 95 ? 0.692 -1.501 -21.868 1.00 81.00 95 TRP A O 1
ATOM 750 N N . ASN A 1 96 ? 0.878 0.196 -20.409 1.00 76.56 96 ASN A N 1
ATOM 751 C CA . ASN A 1 96 ? 1.460 1.163 -21.341 1.00 76.56 96 ASN A CA 1
ATOM 752 C C . ASN A 1 96 ? 2.973 1.375 -21.129 1.00 76.56 96 ASN A C 1
ATOM 754 O O . ASN A 1 96 ? 3.558 2.245 -21.772 1.00 76.56 96 ASN A O 1
ATOM 758 N N . ALA A 1 97 ? 3.556 0.634 -20.188 1.00 69.81 97 ALA A N 1
ATOM 759 C CA . ALA A 1 97 ? 4.978 0.576 -19.868 1.00 69.81 97 ALA A CA 1
ATOM 760 C C . ALA A 1 97 ? 5.716 -0.326 -20.859 1.00 69.81 97 ALA A C 1
ATOM 762 O O . ALA A 1 97 ? 6.831 0.060 -21.267 1.00 69.81 97 ALA A O 1
#

InterPro domains:
  IPR008024 YiaAB two helix [PF05360] (12-64)
  IPR038972 Inner membrane protein YiaA-like [PTHR37290] (1-97)